Protein AF-A0A3P3Q851-F1 (afdb_monomer_lite)

pLDDT: mean 86.9, std 11.46, range [38.59, 97.12]

Foldseek 3Di:
DDDPDPQLVVLLVVVLVPPCVSLVVVLVVCLVVLLVVLCVVCVPDPPVVSVVVSVVVSVVVSVCSCVVSVD

Radius of gyration: 13.5 Å; chains: 1; bounding box: 33×19×37 Å

Organism: NCBI:txid979627

Structure (mmCIF, N/CA/C/O backbone):
data_AF-A0A3P3Q851-F1
#
_entry.id   AF-A0A3P3Q851-F1
#
loop_
_atom_site.group_PDB
_atom_site.id
_atom_site.type_symbol
_atom_site.label_atom_id
_atom_site.label_alt_id
_atom_site.label_comp_id
_atom_site.label_asym_id
_atom_site.label_entity_id
_atom_site.label_seq_id
_atom_site.pdbx_PDB_ins_code
_atom_site.Cartn_x
_atom_site.Cartn_y
_atom_site.Cartn_z
_atom_site.occupancy
_atom_site.B_iso_or_equiv
_atom_site.auth_seq_id
_atom_site.auth_comp_id
_atom_site.auth_asym_id
_atom_site.auth_atom_id
_atom_site.pdbx_PDB_model_num
ATOM 1 N N . MET A 1 1 ? -18.629 -1.629 -8.691 1.00 38.59 1 MET A N 1
ATOM 2 C CA . MET A 1 1 ? -18.167 -1.448 -7.299 1.00 38.59 1 MET A CA 1
ATOM 3 C C . MET A 1 1 ? -17.045 -2.438 -7.080 1.00 38.59 1 MET A C 1
ATOM 5 O O . MET A 1 1 ? -17.308 -3.627 -7.158 1.00 38.59 1 MET A O 1
ATOM 9 N N . ALA A 1 2 ? -15.805 -1.965 -6.954 1.00 44.34 2 ALA A N 1
ATOM 10 C CA . ALA A 1 2 ? -14.670 -2.847 -6.708 1.00 44.34 2 ALA A CA 1
ATOM 11 C C . ALA A 1 2 ? -14.843 -3.485 -5.324 1.00 44.34 2 ALA A C 1
ATOM 13 O O . ALA A 1 2 ? -14.982 -2.763 -4.337 1.00 44.34 2 ALA A O 1
ATOM 14 N N . GLU A 1 3 ? -14.912 -4.814 -5.275 1.00 48.09 3 GLU A N 1
ATOM 15 C CA . GLU A 1 3 ? -14.925 -5.584 -4.034 1.00 48.09 3 GLU A CA 1
ATOM 16 C C . GLU A 1 3 ? -13.676 -5.233 -3.226 1.00 48.09 3 GLU A C 1
ATOM 18 O O . GLU A 1 3 ? -12.555 -5.606 -3.571 1.00 48.09 3 GLU A O 1
ATOM 23 N N . ILE A 1 4 ? -13.871 -4.507 -2.128 1.00 57.69 4 ILE A N 1
ATOM 24 C CA . ILE A 1 4 ? -12.964 -4.629 -0.994 1.00 57.69 4 ILE A CA 1
ATOM 25 C C . ILE A 1 4 ? -13.088 -6.095 -0.581 1.00 57.69 4 ILE A C 1
ATOM 27 O O . ILE A 1 4 ? -14.183 -6.532 -0.218 1.00 57.69 4 ILE A O 1
ATOM 31 N N . ASN A 1 5 ? -12.007 -6.868 -0.709 1.00 68.50 5 ASN A N 1
ATOM 32 C CA . ASN A 1 5 ? -12.000 -8.255 -0.260 1.00 68.50 5 ASN A CA 1
ATOM 33 C C . ASN A 1 5 ? -12.506 -8.285 1.185 1.00 68.50 5 ASN A C 1
ATOM 35 O O . ASN A 1 5 ? -12.082 -7.472 2.004 1.00 68.50 5 ASN A O 1
ATOM 39 N N . ARG A 1 6 ? -13.402 -9.222 1.511 1.00 71.62 6 ARG A N 1
ATOM 40 C CA . ARG A 1 6 ? -13.994 -9.365 2.854 1.00 71.62 6 ARG A CA 1
ATOM 41 C C . ARG A 1 6 ? -12.943 -9.309 3.979 1.00 71.62 6 ARG A C 1
ATOM 43 O O . ARG A 1 6 ? -13.196 -8.714 5.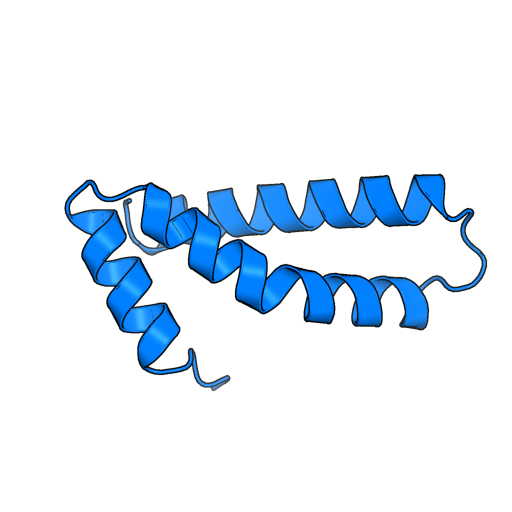019 1.00 71.62 6 ARG A O 1
ATOM 50 N N . ILE A 1 7 ? -11.753 -9.850 3.715 1.00 77.12 7 ILE A N 1
ATOM 51 C CA . ILE A 1 7 ? -10.585 -9.824 4.605 1.00 77.12 7 ILE A CA 1
ATOM 52 C C . ILE A 1 7 ? -10.065 -8.394 4.835 1.00 77.12 7 ILE A C 1
ATOM 54 O O . ILE A 1 7 ? -9.835 -8.010 5.975 1.00 77.12 7 ILE A O 1
ATOM 58 N N . ASP A 1 8 ? -9.923 -7.577 3.789 1.00 79.62 8 ASP A N 1
ATOM 59 C CA . ASP A 1 8 ? -9.446 -6.194 3.926 1.00 79.62 8 ASP A CA 1
ATOM 60 C C . ASP A 1 8 ? -10.450 -5.343 4.722 1.00 79.62 8 ASP A C 1
ATOM 62 O O . ASP A 1 8 ? -10.052 -4.501 5.522 1.00 79.62 8 ASP A O 1
ATOM 66 N N . TYR A 1 9 ? -11.756 -5.594 4.570 1.00 81.25 9 TYR A N 1
ATOM 67 C CA . TYR A 1 9 ? -12.781 -4.922 5.376 1.00 81.25 9 TYR A CA 1
ATOM 68 C C . TYR A 1 9 ? -12.686 -5.288 6.866 1.00 81.25 9 TYR A C 1
ATOM 70 O O . TYR A 1 9 ? -12.756 -4.408 7.723 1.00 81.25 9 TYR A O 1
ATOM 78 N N . GLU A 1 10 ? -12.489 -6.569 7.188 1.00 86.19 10 GLU A N 1
ATOM 79 C CA . GLU A 1 10 ? -12.297 -7.029 8.570 1.00 86.19 10 GLU A CA 1
ATOM 80 C C . GLU A 1 10 ? -11.039 -6.409 9.205 1.00 86.19 10 GLU A C 1
ATOM 82 O O . GLU A 1 10 ? -11.086 -5.958 10.352 1.00 86.19 10 GLU A O 1
ATOM 87 N N . LEU A 1 11 ? -9.947 -6.295 8.440 1.00 86.69 11 LEU A N 1
ATOM 88 C CA . LEU A 1 11 ? -8.719 -5.620 8.871 1.00 86.69 11 LEU A CA 1
ATOM 89 C C . LEU A 1 11 ? -8.939 -4.119 9.122 1.00 86.69 11 LEU A C 1
ATOM 91 O O . LEU A 1 11 ? -8.455 -3.593 10.122 1.00 86.69 11 LEU A O 1
ATOM 95 N N . ILE A 1 12 ? -9.725 -3.436 8.283 1.00 85.75 12 ILE A N 1
ATOM 96 C CA . ILE A 1 12 ? -10.099 -2.026 8.497 1.00 85.75 12 ILE A CA 1
ATOM 97 C C . ILE A 1 12 ? -10.913 -1.864 9.789 1.00 85.75 12 ILE A C 1
ATOM 99 O O . ILE A 1 12 ? -10.633 -0.967 10.581 1.00 85.75 12 ILE A O 1
ATOM 103 N N . VAL A 1 13 ? -11.898 -2.734 10.037 1.00 86.38 13 VAL A N 1
ATOM 104 C CA . VAL A 1 13 ? -12.712 -2.708 11.269 1.00 86.38 13 VAL A CA 1
ATOM 105 C C . VAL A 1 13 ? -11.876 -3.013 12.517 1.00 86.38 13 VAL A C 1
ATOM 107 O O . VAL A 1 13 ? -12.171 -2.514 13.601 1.00 86.38 13 VAL A O 1
ATOM 110 N N . SER A 1 14 ? -10.847 -3.848 12.400 1.00 88.50 14 SER A N 1
ATOM 111 C CA . SER A 1 14 ? -9.884 -4.079 13.481 1.00 88.50 14 SER A CA 1
ATOM 112 C C . SER A 1 14 ? -9.021 -2.838 13.735 1.00 88.50 14 SER A C 1
ATOM 114 O O . SER A 1 14 ? -8.833 -2.427 14.883 1.00 88.50 14 SER A O 1
ATOM 116 N N . ALA A 1 15 ? -8.575 -2.174 12.666 1.00 86.06 15 ALA A N 1
ATOM 117 C CA . ALA A 1 15 ? -7.785 -0.956 12.758 1.00 86.06 15 ALA A CA 1
ATOM 118 C C . ALA A 1 15 ? -8.556 0.191 13.438 1.00 86.06 15 ALA A C 1
ATOM 120 O O . ALA A 1 15 ? -7.995 0.833 14.322 1.00 86.06 15 ALA A O 1
ATOM 121 N N . THR A 1 16 ? -9.857 0.378 13.158 1.00 84.25 16 THR A N 1
ATOM 122 C CA . THR A 1 16 ? -10.693 1.396 13.846 1.00 84.25 16 THR A CA 1
ATOM 123 C C . THR A 1 16 ? -10.832 1.164 15.354 1.00 84.25 16 THR A C 1
ATOM 125 O O . THR A 1 16 ? -11.229 2.066 16.088 1.00 84.25 16 THR A O 1
ATOM 128 N N . LYS A 1 17 ? -10.500 -0.037 15.841 1.00 87.88 17 LYS A N 1
ATOM 129 C CA . LYS A 1 17 ? -10.470 -0.381 17.271 1.00 87.88 17 LYS A CA 1
ATOM 130 C C . LYS A 1 17 ? -9.081 -0.200 17.897 1.00 87.88 17 LYS A C 1
ATOM 132 O O . LYS A 1 17 ? -8.877 -0.606 19.038 1.00 87.88 17 LYS A O 1
ATOM 137 N N . GLY A 1 18 ? -8.139 0.401 17.168 1.00 79.81 18 GLY A N 1
ATOM 138 C CA . GLY A 1 18 ? -6.789 0.730 17.630 1.00 79.81 18 GLY A CA 1
ATOM 139 C C . GLY A 1 18 ? -5.693 -0.235 17.170 1.00 79.81 18 GLY A C 1
ATOM 140 O O . GLY A 1 18 ? -4.531 -0.034 17.524 1.00 79.81 18 GLY A O 1
ATOM 141 N N . ASN A 1 19 ? -6.008 -1.269 16.378 1.00 85.75 19 ASN A N 1
ATOM 142 C CA . ASN A 1 19 ? -4.994 -2.202 15.879 1.00 85.75 19 ASN A CA 1
ATOM 143 C C . ASN A 1 19 ? -4.357 -1.723 14.562 1.00 85.75 19 ASN A C 1
ATOM 145 O O . ASN A 1 19 ? -4.649 -2.229 13.478 1.00 85.75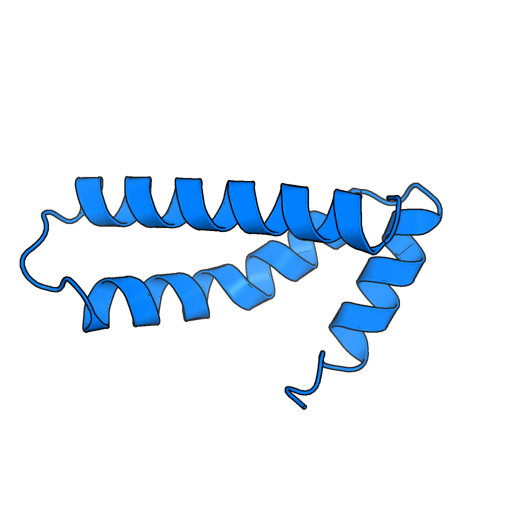 19 ASN A O 1
ATOM 149 N N . MET A 1 20 ? -3.444 -0.755 14.656 1.00 84.25 20 MET A N 1
ATOM 150 C CA . MET A 1 20 ? -2.777 -0.165 13.484 1.00 84.25 20 MET A CA 1
ATOM 151 C C . MET A 1 20 ? -1.908 -1.155 12.691 1.00 84.25 20 MET A C 1
ATOM 153 O O . MET A 1 20 ? -1.627 -0.909 11.518 1.00 84.25 20 MET A O 1
ATOM 157 N N . ALA A 1 21 ? -1.510 -2.291 13.278 1.00 87.88 21 ALA A N 1
ATOM 158 C CA . ALA A 1 21 ? -0.748 -3.323 12.570 1.00 87.88 21 ALA A CA 1
ATOM 159 C C . ALA A 1 21 ? -1.544 -3.944 11.406 1.00 87.88 21 ALA A C 1
ATOM 161 O O . ALA A 1 21 ? -0.960 -4.381 10.414 1.00 87.88 21 ALA A O 1
ATOM 162 N N . ASP A 1 22 ? -2.877 -3.935 11.487 1.00 89.06 22 ASP A N 1
ATOM 163 C CA . ASP A 1 22 ? -3.738 -4.471 10.432 1.00 89.06 22 ASP A CA 1
ATOM 164 C C . ASP A 1 22 ? -3.788 -3.562 9.191 1.00 89.06 22 ASP A C 1
ATOM 166 O O . ASP A 1 22 ? -3.985 -4.066 8.085 1.00 89.06 22 ASP A O 1
ATOM 170 N N . ILE A 1 23 ? -3.479 -2.261 9.321 1.00 86.50 23 ILE A N 1
ATOM 171 C CA . ILE A 1 23 ? -3.218 -1.400 8.152 1.00 86.50 23 ILE A CA 1
ATOM 172 C C . ILE A 1 23 ? -1.977 -1.890 7.402 1.00 86.50 23 ILE A C 1
ATOM 174 O O . ILE A 1 23 ? -2.005 -1.959 6.176 1.00 86.50 23 ILE A O 1
ATOM 178 N N . GLY A 1 24 ? -0.922 -2.300 8.112 1.00 88.12 24 GLY A N 1
ATOM 179 C CA . GLY A 1 24 ? 0.281 -2.874 7.500 1.00 88.12 24 GLY A CA 1
ATOM 180 C C . GLY A 1 24 ? -0.029 -4.076 6.602 1.00 88.12 24 GLY A C 1
ATOM 181 O O . GLY A 1 24 ? 0.445 -4.138 5.472 1.00 88.12 24 GLY A O 1
ATOM 182 N N . LYS A 1 25 ? -0.920 -4.972 7.043 1.00 89.62 25 LYS A N 1
ATOM 183 C CA . LYS A 1 25 ? -1.351 -6.140 6.252 1.00 89.62 25 LYS A CA 1
ATOM 184 C C . LYS A 1 25 ? -2.129 -5.752 4.994 1.00 89.62 25 LYS A C 1
ATOM 186 O O . LYS A 1 25 ? -1.926 -6.339 3.933 1.00 89.62 25 LYS A O 1
ATOM 191 N N . ILE A 1 26 ? -3.000 -4.745 5.089 1.00 87.69 26 ILE A N 1
ATOM 192 C CA . ILE A 1 26 ? -3.707 -4.201 3.919 1.00 87.69 26 ILE A CA 1
ATOM 193 C C . ILE A 1 26 ? -2.682 -3.659 2.917 1.00 87.69 26 ILE A C 1
ATOM 195 O O . ILE A 1 26 ? -2.721 -3.988 1.733 1.00 87.69 26 ILE A O 1
ATOM 199 N N . LEU A 1 27 ? -1.725 -2.862 3.390 1.00 89.12 27 LEU A N 1
ATOM 200 C CA . LEU A 1 27 ? -0.656 -2.317 2.559 1.00 89.12 27 LEU A CA 1
ATOM 201 C C . LEU A 1 27 ? 0.162 -3.424 1.880 1.00 89.12 27 LEU A C 1
ATOM 203 O O . LEU A 1 27 ? 0.388 -3.355 0.673 1.00 89.12 27 LEU A O 1
ATOM 207 N N . GLU A 1 28 ? 0.552 -4.473 2.601 1.00 90.44 28 GLU A N 1
ATOM 208 C CA . GLU A 1 28 ? 1.248 -5.635 2.032 1.00 90.44 28 GLU A CA 1
ATOM 209 C C . GLU A 1 28 ? 0.443 -6.294 0.898 1.00 90.44 28 GLU A C 1
ATOM 211 O O . GLU A 1 28 ? 0.995 -6.537 -0.181 1.00 90.44 28 GLU A O 1
ATOM 216 N N . ASN A 1 29 ? -0.873 -6.475 1.078 1.00 87.38 29 ASN A N 1
ATOM 217 C CA . ASN A 1 29 ? -1.770 -7.031 0.055 1.00 87.38 29 ASN A CA 1
ATOM 218 C C . ASN A 1 29 ? -1.810 -6.185 -1.230 1.00 87.38 29 ASN A C 1
ATOM 220 O O . ASN A 1 29 ? -1.927 -6.723 -2.340 1.00 87.38 29 ASN A O 1
ATOM 224 N N . PHE A 1 30 ? -1.733 -4.857 -1.105 1.00 87.44 30 PHE A N 1
ATOM 225 C CA . PHE A 1 30 ? -1.784 -3.937 -2.245 1.00 87.44 30 PHE A CA 1
ATOM 226 C C . PHE A 1 30 ? -0.411 -3.618 -2.845 1.00 87.44 30 PHE A C 1
ATOM 228 O O . PHE A 1 30 ? -0.339 -3.306 -4.035 1.00 87.44 30 PHE A O 1
ATOM 235 N N . SER A 1 31 ? 0.675 -3.766 -2.084 1.00 91.44 31 SER A N 1
ATOM 236 C CA . SER A 1 31 ? 2.045 -3.409 -2.476 1.00 91.44 31 SER A CA 1
ATOM 237 C C . SER A 1 31 ? 2.452 -4.016 -3.823 1.00 91.44 31 SER A C 1
ATOM 239 O O . SER A 1 31 ? 2.896 -3.297 -4.721 1.00 91.44 31 SER A O 1
ATOM 241 N N . GLY A 1 32 ? 2.222 -5.319 -4.018 1.00 91.44 32 GLY A N 1
ATOM 242 C CA . GLY A 1 32 ? 2.555 -6.001 -5.274 1.00 91.44 32 GLY A CA 1
ATOM 243 C C . GLY A 1 32 ? 1.659 -5.603 -6.455 1.00 91.44 32 GLY A C 1
ATOM 244 O O . GLY A 1 32 ? 2.105 -5.605 -7.602 1.00 91.44 32 GLY A O 1
ATOM 245 N N . LYS A 1 33 ? 0.396 -5.234 -6.201 1.00 91.44 33 LYS A N 1
ATOM 246 C CA . LYS A 1 33 ? -0.517 -4.737 -7.246 1.00 91.44 33 LYS A CA 1
ATOM 247 C C . LYS A 1 33 ? -0.107 -3.338 -7.701 1.00 91.44 33 LYS A C 1
ATOM 249 O O . LYS A 1 33 ? -0.032 -3.096 -8.902 1.00 91.44 33 LYS A O 1
ATOM 254 N N . ILE A 1 34 ? 0.192 -2.453 -6.750 1.00 93.25 34 ILE A N 1
ATOM 255 C CA . ILE A 1 34 ? 0.661 -1.087 -7.014 1.00 93.25 34 ILE A CA 1
ATOM 256 C C . ILE A 1 34 ? 1.964 -1.130 -7.807 1.00 93.25 34 ILE A C 1
ATOM 258 O O . ILE A 1 34 ? 2.085 -0.455 -8.824 1.00 93.25 34 ILE A O 1
ATOM 262 N N . GLU A 1 35 ? 2.898 -1.990 -7.405 1.00 93.38 35 GLU A N 1
ATOM 263 C CA . GLU A 1 35 ? 4.150 -2.183 -8.129 1.00 93.38 35 GLU A CA 1
ATOM 264 C C . GLU A 1 35 ? 3.914 -2.582 -9.590 1.00 93.38 35 GLU A C 1
ATOM 266 O O . GLU A 1 35 ? 4.414 -1.914 -10.491 1.00 93.38 35 GLU A O 1
ATOM 271 N N . LYS A 1 36 ? 3.082 -3.599 -9.850 1.00 94.50 36 LYS A N 1
ATOM 272 C CA . LYS A 1 36 ? 2.742 -4.017 -11.221 1.00 94.50 36 LYS A CA 1
ATOM 273 C C . LYS A 1 36 ? 2.146 -2.883 -12.056 1.00 94.50 36 LYS A C 1
ATOM 275 O O . LYS A 1 36 ? 2.501 -2.744 -13.223 1.00 94.50 36 LYS A O 1
ATOM 280 N N . VAL A 1 37 ? 1.257 -2.079 -11.471 1.00 95.38 37 VAL A N 1
ATOM 281 C CA . VAL A 1 37 ? 0.652 -0.927 -12.156 1.00 95.38 37 VAL A CA 1
ATOM 282 C C . VAL A 1 37 ? 1.713 0.115 -12.506 1.00 95.38 37 VAL A C 1
ATOM 284 O O . VAL A 1 37 ? 1.753 0.566 -13.646 1.00 95.38 37 VAL A O 1
ATOM 287 N N . ILE A 1 38 ? 2.610 0.452 -11.576 1.00 95.12 38 ILE A N 1
ATOM 288 C CA . ILE A 1 38 ? 3.697 1.413 -11.820 1.00 95.12 38 ILE A CA 1
ATOM 289 C C . ILE A 1 38 ? 4.636 0.905 -12.920 1.00 95.12 38 ILE A C 1
ATOM 291 O O . ILE A 1 38 ? 4.960 1.651 -13.842 1.00 95.12 38 ILE A O 1
ATOM 295 N N . TYR A 1 39 ? 5.028 -0.372 -12.871 1.00 94.81 39 TYR A N 1
ATOM 296 C CA . TYR A 1 39 ? 5.850 -0.994 -13.914 1.00 94.81 39 TYR A CA 1
ATOM 297 C C . TYR A 1 39 ? 5.172 -0.980 -15.286 1.00 94.81 39 TYR A C 1
ATOM 299 O O . TYR A 1 39 ? 5.850 -0.815 -16.296 1.00 94.81 39 TYR A 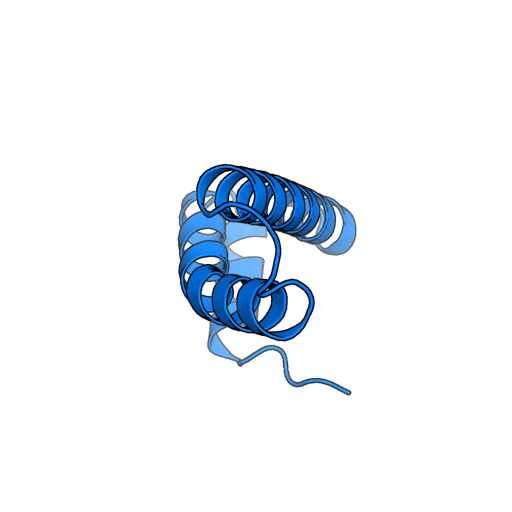O 1
ATOM 307 N N . HIS A 1 40 ? 3.850 -1.143 -15.330 1.00 96.00 40 HIS A N 1
ATOM 308 C CA . HIS A 1 40 ? 3.093 -1.113 -16.575 1.00 96.00 40 HIS A CA 1
ATOM 309 C C . HIS A 1 40 ? 2.930 0.306 -17.137 1.00 96.00 40 HIS A C 1
ATOM 311 O O . HIS A 1 40 ? 3.071 0.505 -18.340 1.00 96.00 40 HIS A O 1
ATOM 317 N N . LEU A 1 41 ? 2.641 1.289 -16.280 1.00 94.94 41 LEU A N 1
ATOM 318 C CA . LEU A 1 41 ? 2.401 2.673 -16.694 1.00 94.94 41 LEU A CA 1
ATOM 319 C C . LEU A 1 41 ? 3.685 3.422 -17.039 1.00 94.94 41 LEU A C 1
ATOM 321 O O . LEU A 1 41 ? 3.652 4.284 -17.908 1.00 94.94 41 LEU A O 1
ATOM 325 N N . ALA A 1 42 ? 4.790 3.113 -16.359 1.00 93.69 42 ALA A N 1
ATOM 326 C CA . ALA A 1 42 ? 6.055 3.819 -16.517 1.00 93.69 42 ALA A CA 1
ATOM 327 C C . ALA A 1 42 ? 7.267 2.859 -16.560 1.00 93.69 42 ALA A C 1
ATOM 329 O O . ALA A 1 42 ? 8.186 2.954 -15.734 1.00 93.69 42 ALA A O 1
ATOM 330 N N . PRO A 1 43 ? 7.320 1.930 -17.537 1.00 94.44 43 PRO A N 1
ATOM 331 C CA . PRO A 1 43 ? 8.446 1.006 -17.686 1.00 94.44 43 PRO A CA 1
ATOM 332 C C . PRO A 1 43 ? 9.761 1.726 -18.022 1.00 94.44 43 PRO A C 1
ATOM 334 O O . PRO A 1 43 ? 10.835 1.213 -17.720 1.00 94.44 43 PRO A O 1
ATOM 337 N N . TRP A 1 44 ? 9.689 2.927 -18.604 1.00 95.12 44 TRP A N 1
ATOM 338 C CA . TRP A 1 44 ? 10.856 3.733 -18.975 1.00 95.12 44 TRP A CA 1
ATOM 339 C C . TRP A 1 44 ? 11.512 4.466 -17.798 1.00 95.12 44 TRP A C 1
ATOM 341 O O . TRP A 1 44 ? 12.611 4.993 -17.958 1.00 95.12 44 TRP A O 1
ATOM 351 N N . LEU A 1 45 ? 10.860 4.545 -16.632 1.00 95.75 45 LEU A N 1
AT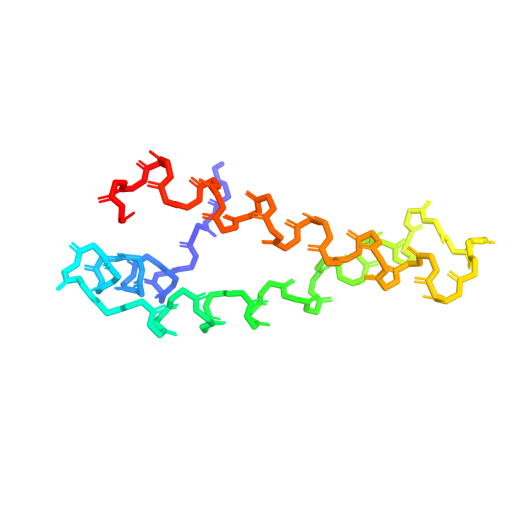OM 352 C CA . LEU A 1 45 ? 11.463 5.182 -15.461 1.00 95.75 45 LEU A CA 1
ATOM 353 C C . LEU A 1 45 ? 12.628 4.340 -14.906 1.00 95.75 45 LEU A C 1
ATOM 355 O O . LEU A 1 45 ? 12.616 3.112 -15.023 1.00 95.75 45 LEU A O 1
ATOM 359 N N . PRO A 1 46 ? 13.631 4.955 -14.263 1.00 97.12 46 PRO A N 1
ATOM 360 C CA . PRO A 1 46 ? 14.601 4.218 -13.461 1.00 97.12 46 PRO A CA 1
ATOM 361 C C . PRO A 1 46 ? 13.921 3.425 -12.337 1.00 97.12 46 PRO A C 1
ATOM 363 O O . PRO A 1 46 ? 12.861 3.809 -11.837 1.00 97.12 46 PRO A O 1
ATOM 366 N N . GLU A 1 47 ? 14.535 2.315 -11.920 1.00 94.69 47 GLU A N 1
ATOM 367 C CA . GLU A 1 47 ? 13.982 1.465 -10.857 1.00 94.69 47 GLU A CA 1
ATOM 368 C C . GLU A 1 47 ? 13.802 2.229 -9.538 1.00 94.69 47 GLU A C 1
ATOM 370 O O . GLU A 1 47 ? 12.775 2.067 -8.881 1.00 94.69 47 GLU A O 1
ATOM 375 N N . GLU A 1 48 ? 14.754 3.093 -9.183 1.00 95.56 48 GLU A N 1
ATOM 376 C CA . GLU A 1 48 ? 14.687 3.932 -7.980 1.00 95.56 48 GLU A CA 1
ATOM 377 C C . GLU A 1 48 ? 13.480 4.874 -8.022 1.00 95.56 48 GLU A C 1
ATOM 379 O O . GLU A 1 48 ? 12.661 4.853 -7.108 1.00 95.56 48 GLU A O 1
ATOM 384 N N . CYS A 1 49 ? 13.259 5.572 -9.140 1.00 96.06 49 CYS A N 1
ATOM 385 C CA . CYS A 1 49 ? 12.091 6.440 -9.299 1.00 96.06 49 CYS A CA 1
ATOM 386 C C . CYS A 1 49 ? 10.769 5.667 -9.176 1.00 96.06 49 CYS A C 1
ATOM 388 O O . CYS A 1 49 ? 9.808 6.165 -8.599 1.00 96.06 49 CYS A O 1
ATOM 390 N N . ARG A 1 50 ? 10.698 4.427 -9.684 1.00 95.50 50 ARG A N 1
ATOM 391 C CA . ARG A 1 50 ? 9.502 3.587 -9.498 1.00 95.50 50 ARG A CA 1
ATOM 392 C C . ARG A 1 50 ? 9.292 3.184 -8.040 1.00 95.50 50 ARG A C 1
ATOM 394 O O . ARG A 1 50 ? 8.141 3.077 -7.614 1.00 95.50 50 ARG A O 1
ATOM 401 N N . LYS A 1 51 ? 10.369 2.943 -7.284 1.00 94.25 51 LYS A N 1
ATOM 402 C CA . LYS A 1 51 ? 10.292 2.660 -5.843 1.00 94.25 51 LYS A CA 1
ATOM 403 C C . LYS A 1 51 ? 9.785 3.878 -5.076 1.00 94.25 51 LYS A C 1
ATOM 405 O O . LYS A 1 51 ? 8.900 3.704 -4.241 1.00 94.25 51 LYS A O 1
ATOM 410 N N . ASP A 1 52 ? 10.246 5.074 -5.423 1.00 95.62 52 ASP A N 1
ATOM 411 C CA . ASP A 1 52 ? 9.767 6.322 -4.821 1.00 95.62 52 ASP A CA 1
ATOM 412 C C . ASP A 1 52 ? 8.277 6.536 -5.121 1.00 95.62 52 ASP A C 1
ATOM 414 O O . ASP A 1 52 ? 7.474 6.686 -4.200 1.00 95.62 52 ASP A O 1
ATOM 418 N N . CYS A 1 53 ? 7.857 6.390 -6.386 1.00 94.81 53 CYS A N 1
ATOM 419 C CA . CYS A 1 53 ? 6.437 6.444 -6.749 1.00 94.81 53 CYS A CA 1
ATOM 420 C C . CYS A 1 53 ? 5.603 5.411 -5.976 1.00 94.81 53 CYS A C 1
ATOM 422 O O . CYS A 1 53 ? 4.495 5.704 -5.526 1.00 94.81 53 CYS A O 1
ATOM 424 N N . LYS A 1 54 ? 6.119 4.187 -5.804 1.00 94.75 54 LYS A N 1
ATOM 425 C CA . LYS A 1 54 ? 5.443 3.148 -5.018 1.00 94.75 54 LYS A CA 1
ATOM 426 C C . LYS A 1 54 ? 5.268 3.598 -3.569 1.00 94.75 54 LYS A C 1
ATOM 428 O O . LYS A 1 54 ? 4.179 3.431 -3.028 1.00 94.75 54 LYS A O 1
ATOM 433 N N . GLN A 1 55 ? 6.301 4.164 -2.947 1.00 94.38 55 GLN A N 1
ATOM 434 C CA . GLN A 1 55 ? 6.221 4.665 -1.575 1.00 94.38 55 GLN A CA 1
ATOM 435 C C . GLN A 1 55 ? 5.186 5.787 -1.436 1.00 94.38 55 GLN A C 1
ATOM 437 O O . GLN A 1 55 ? 4.357 5.728 -0.529 1.00 94.38 55 GLN A O 1
ATOM 442 N N . GLU A 1 56 ? 5.161 6.752 -2.355 1.00 95.38 56 GLU A N 1
ATOM 443 C CA . GLU A 1 56 ? 4.184 7.848 -2.336 1.00 95.38 56 GLU A CA 1
ATOM 444 C C . GLU A 1 56 ? 2.739 7.342 -2.437 1.00 95.38 56 GLU A C 1
ATOM 446 O O . GLU A 1 56 ? 1.884 7.718 -1.631 1.00 95.38 56 GLU A O 1
ATOM 451 N N . VAL A 1 57 ? 2.464 6.419 -3.365 1.00 94.19 57 VAL A N 1
ATOM 452 C CA . VAL A 1 57 ? 1.126 5.820 -3.518 1.00 94.19 57 VAL A CA 1
ATOM 453 C C . VAL A 1 57 ? 0.712 5.063 -2.255 1.00 94.19 57 VAL A C 1
ATOM 455 O O . VAL A 1 57 ? -0.445 5.129 -1.838 1.00 94.19 57 VAL A O 1
ATOM 458 N N . MET A 1 58 ? 1.650 4.365 -1.615 1.00 92.50 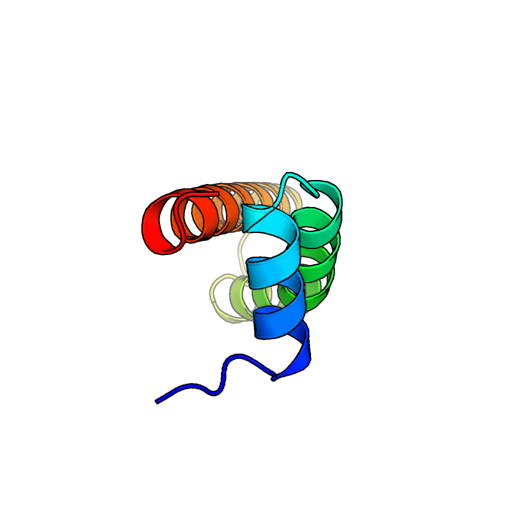58 MET A N 1
ATOM 459 C CA . MET A 1 58 ? 1.395 3.648 -0.366 1.00 92.50 58 MET A CA 1
ATOM 460 C C . MET A 1 58 ? 1.074 4.607 0.788 1.00 92.50 58 MET A C 1
ATOM 462 O O . MET A 1 58 ? 0.142 4.344 1.546 1.00 92.50 58 MET A O 1
ATOM 466 N N . ILE A 1 59 ? 1.771 5.743 0.891 1.00 93.12 59 ILE A N 1
ATOM 467 C CA . ILE A 1 59 ? 1.472 6.79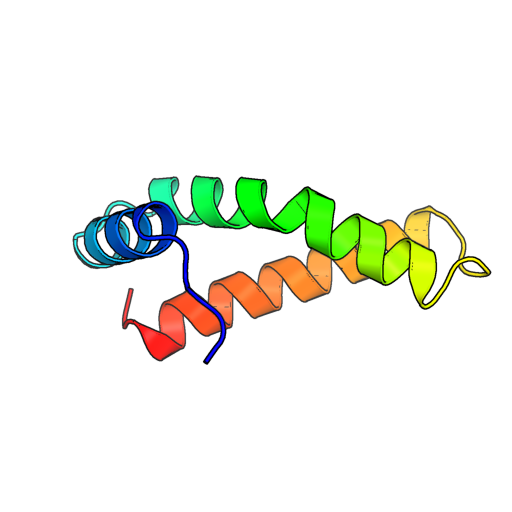6 1.876 1.00 93.12 59 ILE A CA 1
ATOM 468 C C . ILE A 1 59 ? 0.070 7.370 1.641 1.00 93.12 59 ILE A C 1
ATOM 470 O O . ILE A 1 59 ? -0.718 7.480 2.583 1.00 93.12 59 ILE A O 1
ATOM 474 N N . MET A 1 60 ? -0.281 7.674 0.388 1.00 93.06 60 MET A N 1
ATOM 475 C CA . MET A 1 60 ? -1.623 8.153 0.043 1.00 93.06 60 MET A CA 1
ATOM 476 C C . MET A 1 60 ? -2.705 7.124 0.387 1.00 93.06 60 MET A C 1
ATOM 478 O O . MET A 1 60 ? -3.782 7.494 0.856 1.00 93.06 60 MET A O 1
ATOM 482 N N . LEU A 1 61 ? -2.429 5.831 0.194 1.00 89.88 61 LEU A N 1
ATOM 483 C CA . LEU A 1 61 ? -3.354 4.761 0.558 1.00 89.88 61 LEU A CA 1
ATOM 484 C C . LEU A 1 61 ? -3.594 4.711 2.074 1.00 89.88 61 LEU A C 1
ATOM 486 O O . LEU A 1 61 ? -4.746 4.606 2.494 1.00 89.88 61 LEU A O 1
ATOM 490 N N . VAL A 1 62 ? -2.545 4.853 2.892 1.00 89.75 62 VAL A N 1
ATOM 491 C CA . VAL A 1 62 ? -2.680 4.947 4.359 1.00 89.75 62 VAL A CA 1
ATOM 492 C C . VAL A 1 62 ? -3.564 6.125 4.750 1.00 89.75 62 VAL A C 1
ATOM 494 O O . VAL A 1 62 ? -4.542 5.944 5.476 1.00 89.75 62 VAL A O 1
ATOM 497 N N . GLN A 1 63 ? -3.263 7.314 4.226 1.00 90.25 63 GLN A N 1
ATOM 498 C CA . GLN A 1 63 ? -4.024 8.530 4.520 1.00 90.25 63 GLN A CA 1
ATOM 499 C C . GLN A 1 63 ? -5.491 8.394 4.105 1.00 90.25 63 GLN A C 1
ATOM 501 O O . GLN A 1 63 ? -6.390 8.830 4.828 1.00 90.25 63 GLN A O 1
ATOM 506 N N . LEU A 1 64 ? -5.753 7.759 2.960 1.00 88.81 64 LEU A N 1
ATOM 507 C CA . LEU A 1 64 ? -7.106 7.509 2.483 1.00 88.81 64 LEU A CA 1
ATOM 508 C C . LEU A 1 64 ? -7.864 6.563 3.419 1.00 88.81 64 LEU A C 1
ATOM 510 O O . LEU A 1 64 ? -9.017 6.848 3.736 1.00 88.81 64 LEU A O 1
ATOM 514 N N . ILE A 1 65 ? -7.237 5.471 3.870 1.00 85.56 65 ILE A N 1
ATOM 515 C CA . ILE A 1 65 ? -7.842 4.520 4.815 1.00 85.56 65 ILE A CA 1
ATOM 516 C C . ILE A 1 65 ? -8.182 5.235 6.128 1.00 85.56 65 ILE A C 1
ATOM 518 O O . ILE A 1 65 ? -9.334 5.194 6.561 1.00 85.56 65 ILE A O 1
ATOM 522 N N . GLN A 1 66 ? -7.220 5.953 6.711 1.00 86.31 66 GLN A N 1
ATOM 523 C CA . GLN A 1 66 ? -7.419 6.719 7.946 1.00 86.31 66 GLN A CA 1
ATOM 524 C C . GLN A 1 66 ? -8.563 7.730 7.802 1.00 86.31 66 GLN A C 1
ATOM 526 O O . GLN A 1 66 ? -9.489 7.752 8.610 1.00 86.31 66 GLN A O 1
ATOM 531 N N . THR A 1 67 ? -8.574 8.501 6.712 1.00 89.00 67 THR A N 1
ATOM 532 C CA . THR A 1 67 ? -9.602 9.525 6.468 1.00 89.00 67 THR A CA 1
ATOM 533 C C . THR A 1 67 ? -10.989 8.920 6.243 1.00 89.00 67 THR A C 1
ATOM 535 O O . THR A 1 67 ? -11.980 9.404 6.790 1.00 89.00 67 THR A O 1
ATOM 538 N N . LYS A 1 68 ? -11.089 7.863 5.428 1.00 86.75 68 LYS A N 1
ATOM 539 C CA . LYS A 1 68 ? -12.369 7.232 5.061 1.00 86.75 68 LYS A CA 1
ATOM 540 C C . LYS A 1 68 ? -13.014 6.508 6.234 1.00 86.75 68 LYS A C 1
ATOM 542 O O . LYS A 1 68 ? -14.235 6.555 6.368 1.00 86.75 68 LYS A O 1
ATOM 547 N N . PHE A 1 69 ? -12.207 5.827 7.043 1.00 83.12 69 PHE A N 1
ATOM 548 C CA . PHE A 1 69 ? -12.696 4.924 8.081 1.00 83.12 69 PHE A CA 1
ATOM 549 C C . PHE A 1 69 ? -12.536 5.478 9.498 1.00 83.12 69 PHE A C 1
ATOM 551 O O . PHE A 1 69 ? -13.023 4.847 10.431 1.00 83.12 69 PHE A O 1
ATOM 558 N N . LYS A 1 70 ? -11.953 6.677 9.648 1.00 82.56 70 LYS A N 1
ATOM 559 C CA . LYS A 1 70 ? -11.701 7.339 10.940 1.00 82.56 70 LYS A CA 1
ATOM 560 C C . LYS A 1 70 ? -10.904 6.441 11.890 1.00 82.56 70 LYS A C 1
ATOM 562 O O . LYS A 1 70 ? -11.273 6.284 13.051 1.00 82.56 70 LYS A O 1
ATOM 567 N N . VAL A 1 71 ? -9.864 5.820 11.334 1.00 74.56 71 VAL A N 1
ATOM 568 C CA . VAL A 1 71 ? -8.867 5.036 12.071 1.00 74.56 71 VAL A CA 1
ATOM 569 C C . VAL A 1 71 ? -7.816 5.973 12.645 1.00 74.56 71 VAL A C 1
ATOM 571 O O . VAL A 1 71 ? -7.341 6.829 11.863 1.00 74.56 71 VAL A O 1
#

Secondary structure (DSSP, 8-state):
-----HHHHHHHHHHTTT-THHHHHHHHHHHHHHHHHHHHH-TTS-HHHHHHHHHHHHHHHHHHHHHHHT-

Sequence (71 aa):
MAEINRIDYELIVSATKGNMADIGKILENFSGKIEKVIYHLAPWLPEECRKDCKQEVMIMLVQLIQTKFKV